Protein AF-A0A916XDQ0-F1 (afdb_monomer_lite)

Sequence (141 aa):
MEDKIIVGKISEALINLEEKGELVLTTSSLDTVARFVFHSALESWFDEIRKSEEPIECTIPYLLEQTVLEVAARFAVQNGRATEIVNSYYNEWFNSRTMKEIAEIYWHETPREMAGRAYYRIVLGKPDNRDLEYLEWRKSH

Structure (mmCIF, N/CA/C/O backbone):
data_AF-A0A916XDQ0-F1
#
_entry.id   AF-A0A916XDQ0-F1
#
loop_
_atom_site.group_PDB
_atom_site.id
_atom_site.type_symbol
_atom_site.label_atom_id
_atom_site.label_alt_id
_atom_site.label_comp_id
_atom_site.label_asym_id
_atom_site.label_entity_id
_atom_site.label_seq_id
_atom_site.pdbx_PDB_ins_code
_atom_site.Cartn_x
_atom_site.Cartn_y
_atom_site.Cartn_z
_atom_site.occupancy
_atom_site.B_iso_or_equiv
_atom_site.auth_seq_id
_atom_site.auth_comp_id
_atom_site.auth_asym_id
_atom_site.auth_atom_id
_atom_site.pdbx_PDB_model_num
ATOM 1 N N . MET A 1 1 ? -1.480 12.061 2.819 1.00 53.03 1 MET A N 1
ATOM 2 C CA . MET A 1 1 ? -1.978 13.214 3.610 1.00 53.03 1 MET A CA 1
ATOM 3 C C . MET A 1 1 ? -3.197 12.798 4.429 1.00 53.03 1 MET A C 1
ATOM 5 O O . MET A 1 1 ? -3.284 13.199 5.580 1.00 53.03 1 MET A O 1
ATOM 9 N N . GLU A 1 2 ? -4.050 11.922 3.887 1.00 63.69 2 GLU A N 1
ATOM 10 C CA . GLU A 1 2 ? -5.204 11.326 4.581 1.00 63.69 2 GLU A CA 1
ATOM 11 C C . GLU A 1 2 ? -4.833 10.388 5.738 1.00 63.69 2 GLU A C 1
ATOM 13 O O . GLU A 1 2 ? -5.415 10.522 6.808 1.00 63.69 2 GLU A O 1
ATOM 18 N N . ASP A 1 3 ? -3.799 9.551 5.611 1.00 68.88 3 ASP A N 1
ATOM 19 C CA . ASP A 1 3 ? -3.349 8.677 6.710 1.00 68.88 3 ASP A CA 1
ATOM 20 C C . ASP A 1 3 ? -3.038 9.418 8.002 1.00 68.88 3 ASP A C 1
ATOM 22 O O . ASP A 1 3 ? -3.467 9.015 9.075 1.00 68.88 3 ASP A O 1
ATOM 26 N N . LYS A 1 4 ? -2.329 10.550 7.909 1.00 77.19 4 LYS A N 1
ATOM 27 C CA . LYS A 1 4 ? -2.022 11.369 9.089 1.00 77.19 4 LYS A CA 1
ATOM 28 C C . LYS A 1 4 ? -3.291 11.911 9.746 1.00 77.19 4 LYS A C 1
ATOM 30 O O . LYS A 1 4 ? -3.324 12.052 10.963 1.00 77.19 4 LYS A O 1
ATOM 35 N N . ILE A 1 5 ? -4.325 12.197 8.955 1.00 85.12 5 ILE A N 1
ATOM 36 C CA . ILE A 1 5 ? -5.620 12.658 9.462 1.00 85.12 5 ILE A CA 1
ATOM 37 C C . ILE A 1 5 ? -6.351 11.499 10.151 1.00 85.12 5 ILE A C 1
ATOM 39 O O . ILE A 1 5 ? -6.883 11.685 11.242 1.00 85.12 5 ILE A O 1
ATOM 43 N N . ILE A 1 6 ? -6.359 10.302 9.558 1.00 84.88 6 ILE A N 1
ATOM 44 C CA . ILE A 1 6 ? -7.038 9.126 10.125 1.00 84.88 6 ILE A CA 1
ATOM 45 C C . ILE A 1 6 ? -6.334 8.642 11.397 1.00 84.88 6 ILE A C 1
ATOM 47 O O . ILE A 1 6 ? -6.991 8.456 12.418 1.00 84.88 6 ILE A O 1
ATOM 51 N N . VAL A 1 7 ? -5.006 8.516 11.376 1.00 88.38 7 VAL A N 1
ATOM 52 C CA . VAL A 1 7 ? -4.194 8.182 12.559 1.00 88.38 7 VAL A CA 1
ATOM 53 C C . VAL A 1 7 ? -4.412 9.211 13.672 1.00 88.38 7 VAL A C 1
ATOM 55 O O . VAL A 1 7 ? -4.550 8.835 14.837 1.00 88.38 7 VAL A O 1
ATOM 58 N N . GLY A 1 8 ? -4.531 10.498 13.324 1.00 90.81 8 GLY A N 1
ATOM 59 C CA . GLY A 1 8 ? -4.908 11.555 14.265 1.00 90.81 8 GLY A CA 1
ATOM 60 C C . GLY A 1 8 ? -6.281 11.315 14.900 1.00 90.81 8 GLY A C 1
ATOM 61 O O . GLY A 1 8 ? -6.393 11.299 16.121 1.00 90.81 8 GLY A O 1
ATOM 62 N N . LYS A 1 9 ? -7.309 11.023 14.094 1.00 92.69 9 LYS A N 1
ATOM 63 C CA . LYS A 1 9 ? -8.663 10.716 14.591 1.00 92.69 9 LYS A CA 1
ATOM 64 C C . LYS A 1 9 ? -8.714 9.469 15.473 1.00 92.69 9 LYS A C 1
ATOM 66 O O . LYS A 1 9 ? -9.439 9.454 16.463 1.00 92.69 9 LYS A O 1
ATOM 71 N N . ILE A 1 10 ? -7.959 8.424 15.132 1.00 93.88 10 ILE A N 1
ATOM 72 C CA . ILE A 1 10 ? -7.857 7.215 15.962 1.00 93.88 10 ILE A CA 1
ATOM 73 C C . ILE A 1 10 ? -7.194 7.564 17.293 1.00 93.88 10 ILE A C 1
ATOM 75 O O . ILE A 1 10 ? -7.690 7.164 18.340 1.00 93.88 10 ILE A O 1
ATOM 79 N N . SER A 1 11 ? -6.126 8.363 17.268 1.00 94.31 11 SER A N 1
ATOM 80 C CA . SER A 1 11 ? -5.467 8.846 18.486 1.00 94.31 11 SER A CA 1
ATOM 81 C C . SER A 1 11 ? -6.439 9.627 19.379 1.00 94.31 11 SER A C 1
ATOM 83 O O . SER A 1 11 ? -6.543 9.333 20.566 1.00 94.31 11 SER A O 1
ATOM 85 N N . GLU A 1 12 ? -7.211 10.560 18.815 1.00 94.38 12 GLU A N 1
ATOM 86 C CA . GLU A 1 12 ? -8.248 11.304 19.547 1.00 94.38 12 GLU A CA 1
ATOM 87 C C . GLU A 1 12 ? -9.329 10.380 20.125 1.00 94.38 12 GLU A C 1
ATOM 89 O O . GLU A 1 12 ? -9.749 10.550 21.269 1.00 94.38 12 GLU A O 1
ATOM 94 N N . ALA A 1 13 ? -9.777 9.376 19.367 1.00 95.12 13 ALA A N 1
ATOM 95 C CA . ALA A 1 13 ? -10.754 8.403 19.848 1.00 95.12 13 ALA A CA 1
ATOM 96 C C . ALA A 1 13 ? -10.215 7.579 21.029 1.00 95.12 13 ALA A C 1
ATOM 98 O O . ALA A 1 13 ? -10.941 7.365 21.998 1.00 95.12 13 ALA A O 1
ATOM 99 N N . LEU A 1 14 ? -8.948 7.159 20.977 1.00 94.31 14 LEU A N 1
ATOM 100 C CA . LEU A 1 14 ? -8.292 6.422 22.059 1.00 94.31 14 LEU A CA 1
ATOM 101 C C . LEU A 1 14 ? -8.184 7.266 23.338 1.00 94.31 14 LEU A C 1
ATOM 103 O O . LEU A 1 14 ? -8.514 6.766 24.411 1.00 94.31 14 LEU A O 1
ATOM 107 N N . ILE A 1 15 ? -7.801 8.543 23.223 1.00 94.50 15 ILE A N 1
ATOM 108 C CA . ILE A 1 15 ? -7.758 9.481 24.362 1.00 94.50 15 ILE A CA 1
ATOM 109 C C . ILE A 1 15 ? -9.155 9.659 24.962 1.00 94.50 15 ILE A C 1
ATOM 111 O O . ILE A 1 15 ? -9.334 9.517 26.167 1.00 94.50 15 ILE A O 1
ATOM 115 N N . ASN A 1 16 ? -10.170 9.885 24.124 1.00 95.88 16 ASN A N 1
ATOM 116 C CA . ASN A 1 16 ? -11.552 10.036 24.583 1.00 95.88 16 ASN A CA 1
ATOM 117 C C . ASN A 1 16 ? -12.078 8.792 25.325 1.00 95.88 16 ASN A C 1
ATOM 119 O O . ASN A 1 16 ? -12.933 8.918 26.202 1.00 95.88 16 ASN A O 1
ATOM 123 N N . LEU A 1 17 ? -11.633 7.588 24.952 1.00 95.88 17 LEU 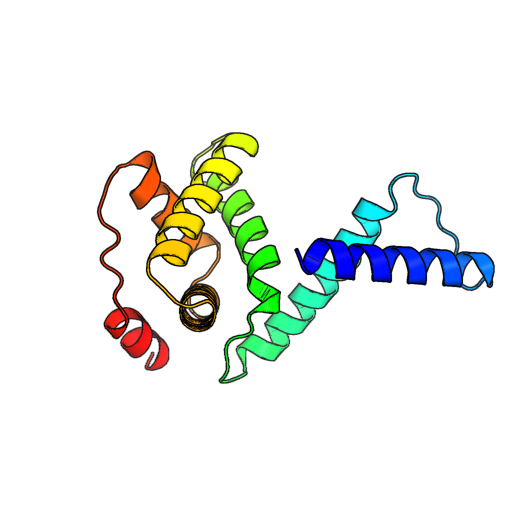A N 1
ATOM 124 C CA . LEU A 1 17 ? -11.995 6.349 25.649 1.00 95.88 17 LEU A CA 1
ATOM 125 C C . LEU A 1 17 ? -11.275 6.221 26.995 1.00 95.88 17 LEU A C 1
ATOM 127 O O . 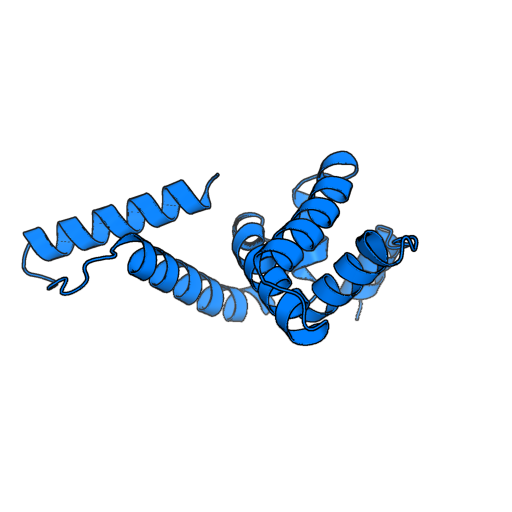LEU A 1 17 ? -11.887 5.774 27.965 1.00 95.88 17 LEU A O 1
ATOM 131 N N . GLU A 1 18 ? -10.015 6.653 27.075 1.00 94.88 18 GLU A N 1
ATOM 132 C CA . GLU A 1 18 ? -9.274 6.712 28.336 1.00 94.88 18 GLU A CA 1
ATOM 133 C C . GLU A 1 18 ? -9.890 7.715 29.320 1.00 94.88 18 GLU A C 1
ATOM 135 O O . GLU A 1 18 ? -10.131 7.373 30.476 1.00 94.88 18 GLU A O 1
ATOM 140 N N . GLU A 1 19 ? -10.248 8.916 28.857 1.00 95.44 19 GLU A N 1
ATOM 141 C CA . GLU A 1 19 ? -10.903 9.939 29.687 1.00 95.44 19 GLU A CA 1
ATOM 142 C C . GLU A 1 19 ? -12.253 9.476 30.257 1.00 95.44 19 GLU A C 1
ATOM 144 O O . GLU A 1 19 ? -12.661 9.903 31.338 1.00 95.44 19 GLU A O 1
ATOM 149 N N . LYS A 1 20 ? -12.945 8.578 29.547 1.00 96.88 20 LYS A N 1
ATOM 150 C CA . LYS A 1 20 ? -14.203 7.963 29.998 1.00 96.88 20 LYS A CA 1
ATOM 151 C C . LYS A 1 20 ? -13.997 6.756 30.917 1.00 96.88 20 LYS A C 1
ATOM 153 O O . LYS A 1 20 ? -14.975 6.260 31.469 1.00 96.88 20 LYS A O 1
ATOM 158 N N . GLY A 1 21 ? -12.762 6.285 31.088 1.00 92.88 21 GLY A N 1
ATOM 159 C CA . GLY A 1 21 ? -12.441 5.082 31.859 1.00 92.88 21 GLY A CA 1
ATOM 160 C C . GLY A 1 21 ? -12.798 3.767 31.157 1.00 92.88 21 GLY A C 1
ATOM 161 O O . GLY A 1 21 ? -12.816 2.725 31.805 1.00 92.88 21 GLY A O 1
ATOM 162 N N . GLU A 1 22 ? -13.077 3.802 29.850 1.00 95.25 22 GLU A N 1
ATOM 163 C CA . GLU A 1 22 ? -13.403 2.619 29.031 1.00 95.25 22 GLU A CA 1
ATOM 164 C C . GLU A 1 22 ? -12.139 1.865 28.579 1.00 95.25 22 GLU A C 1
ATOM 166 O O . GLU A 1 22 ? -12.182 0.689 28.220 1.00 95.25 22 GLU A O 1
ATOM 171 N N . LEU A 1 23 ? -10.996 2.553 28.584 1.00 93.56 23 LEU A N 1
ATOM 172 C CA . LEU A 1 23 ? -9.685 2.057 28.176 1.00 93.56 23 LEU A CA 1
ATOM 173 C C . LEU A 1 23 ? -8.621 2.615 29.133 1.00 93.56 23 LEU A C 1
ATOM 175 O O . LEU A 1 23 ? -8.804 3.680 29.710 1.00 93.56 23 LEU A O 1
ATOM 17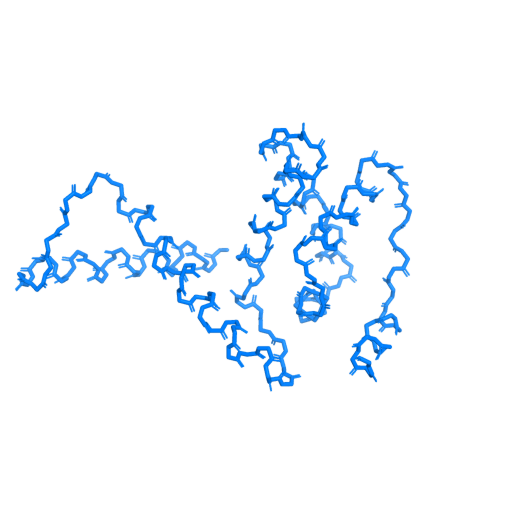9 N N . VAL A 1 24 ? -7.486 1.929 29.273 1.00 93.06 24 VAL A N 1
ATOM 180 C CA . VAL A 1 24 ? -6.285 2.482 29.919 1.00 93.06 24 VAL A CA 1
ATOM 181 C C . VAL A 1 24 ? -5.139 2.448 28.914 1.00 93.06 24 VAL A C 1
ATOM 183 O O . VAL A 1 24 ? -4.795 1.374 28.413 1.00 93.06 24 VAL A O 1
ATOM 186 N N . LEU A 1 25 ? -4.538 3.602 28.611 1.00 89.69 25 LEU A N 1
ATOM 187 C CA . LEU A 1 25 ? -3.404 3.707 27.698 1.00 89.69 25 LEU A CA 1
ATOM 188 C C . LEU A 1 25 ? -2.100 3.693 28.498 1.00 89.69 25 LEU A C 1
ATOM 190 O O . LEU A 1 25 ? -1.718 4.652 29.155 1.00 89.69 25 LEU A O 1
ATOM 194 N N . THR A 1 26 ? -1.356 2.592 28.412 1.00 91.06 26 THR A N 1
ATOM 195 C CA . THR A 1 26 ? -0.069 2.446 29.120 1.00 91.06 26 THR A CA 1
ATOM 196 C C . THR A 1 26 ? 1.147 2.775 28.248 1.00 91.06 26 THR A C 1
ATOM 198 O O . THR A 1 26 ? 2.282 2.504 28.637 1.00 91.06 26 THR A O 1
ATOM 201 N N . THR A 1 27 ? 0.934 3.294 27.037 1.00 86.88 27 THR A N 1
ATOM 202 C CA . THR A 1 27 ? 1.991 3.576 26.055 1.00 86.88 27 THR A CA 1
ATOM 203 C C . THR A 1 27 ? 2.443 5.033 26.114 1.00 86.88 27 THR A C 1
ATOM 205 O O . THR A 1 27 ? 1.646 5.933 26.354 1.00 86.88 27 THR A O 1
ATOM 208 N N . SER A 1 28 ? 3.717 5.283 25.812 1.00 83.50 28 SER A N 1
ATOM 209 C CA . SER A 1 28 ? 4.249 6.633 25.581 1.00 83.50 28 SER A CA 1
ATOM 210 C C . SER A 1 28 ? 4.206 7.058 24.107 1.00 83.50 28 SER A C 1
ATOM 212 O O . SER A 1 28 ? 4.562 8.189 23.782 1.00 83.50 28 SER A O 1
ATOM 214 N N . SER A 1 29 ? 3.780 6.170 23.201 1.00 88.12 29 SER A N 1
ATOM 215 C CA . SER A 1 29 ? 3.715 6.430 21.760 1.00 88.12 29 SER A CA 1
ATOM 216 C C . SER A 1 29 ? 2.335 6.090 21.205 1.00 88.12 29 SER A C 1
ATOM 218 O O . SER A 1 29 ? 2.103 5.010 20.658 1.00 88.12 29 SER A O 1
ATOM 220 N N . LEU A 1 30 ? 1.407 7.035 21.356 1.00 89.00 30 LEU A N 1
ATOM 221 C CA . LEU A 1 30 ? 0.033 6.891 20.875 1.00 89.00 30 LEU A CA 1
ATOM 222 C C . LEU A 1 30 ? -0.042 6.779 19.345 1.00 89.00 30 LEU A C 1
ATOM 224 O O . LEU A 1 30 ? -0.809 5.968 18.838 1.00 89.00 30 LEU A O 1
ATOM 228 N N . ASP A 1 31 ? 0.809 7.516 18.622 1.00 87.75 31 ASP A N 1
ATOM 229 C CA . ASP A 1 31 ? 0.893 7.461 17.153 1.00 87.75 31 ASP A CA 1
ATOM 230 C C . ASP A 1 31 ? 1.190 6.039 16.656 1.00 87.75 31 ASP A C 1
ATOM 232 O O . ASP A 1 31 ? 0.544 5.558 15.729 1.00 87.75 31 ASP A O 1
ATOM 236 N N . THR A 1 32 ? 2.097 5.321 17.329 1.00 87.31 32 THR A N 1
ATOM 237 C CA . THR A 1 32 ? 2.430 3.932 16.977 1.00 87.31 32 THR A CA 1
ATOM 238 C C . THR A 1 32 ? 1.223 3.012 17.145 1.00 87.31 32 THR A C 1
ATOM 240 O O . THR A 1 32 ? 0.947 2.191 16.272 1.00 87.31 32 THR A O 1
ATOM 243 N N . VAL A 1 33 ? 0.477 3.158 18.244 1.00 90.44 33 VAL A N 1
ATOM 244 C CA . VAL A 1 33 ? -0.729 2.354 18.491 1.00 90.44 33 VAL A CA 1
ATOM 245 C C . VAL A 1 33 ? -1.823 2.696 17.485 1.00 90.44 33 VAL A C 1
ATOM 247 O O . VAL A 1 33 ? -2.426 1.795 16.913 1.00 90.44 33 VAL A O 1
ATOM 250 N N . ALA A 1 34 ? -2.050 3.980 17.217 1.00 90.94 34 ALA A N 1
ATOM 251 C CA . ALA A 1 34 ? -3.052 4.420 16.257 1.00 90.94 34 ALA A CA 1
ATOM 252 C C . ALA A 1 34 ? -2.743 3.927 14.835 1.00 90.94 34 ALA A C 1
ATOM 254 O O . ALA A 1 34 ? -3.642 3.435 14.155 1.00 90.94 34 ALA A O 1
ATOM 255 N N . ARG A 1 35 ? -1.473 3.971 14.409 1.00 89.19 35 ARG A N 1
ATOM 256 C CA . ARG A 1 35 ? -1.021 3.351 13.153 1.00 89.19 35 ARG A CA 1
ATOM 257 C C . ARG A 1 35 ? -1.258 1.852 13.140 1.00 89.19 35 ARG A C 1
ATOM 259 O O . ARG A 1 35 ? -1.775 1.339 12.159 1.00 89.19 35 ARG A O 1
ATOM 266 N N . PHE A 1 36 ? -0.919 1.156 14.223 1.00 89.81 36 PHE A N 1
ATOM 267 C CA . PHE A 1 36 ? -1.132 -0.285 14.314 1.00 89.81 36 PHE A CA 1
ATOM 268 C C . PHE A 1 36 ? -2.616 -0.653 14.181 1.00 89.81 36 PHE A C 1
ATOM 270 O O . PHE A 1 36 ? -2.958 -1.537 13.398 1.00 89.81 36 PHE A O 1
ATOM 277 N N . VAL A 1 37 ? -3.501 0.049 14.897 1.00 91.19 37 VAL A N 1
ATOM 278 C CA . VAL A 1 37 ? -4.958 -0.140 14.803 1.00 91.19 37 VAL A CA 1
ATOM 279 C C . VAL A 1 37 ? -5.443 0.140 13.384 1.00 91.19 37 VAL A C 1
ATOM 281 O O . VAL A 1 37 ? -6.191 -0.661 12.827 1.00 91.19 37 VAL A O 1
ATOM 284 N N . PHE A 1 38 ? -4.989 1.241 12.782 1.00 89.62 38 PHE A N 1
ATOM 285 C CA . PHE A 1 38 ? -5.349 1.592 11.413 1.00 89.62 38 PHE A CA 1
ATOM 286 C C . PHE A 1 38 ? -4.916 0.517 10.412 1.00 89.62 38 PHE A C 1
ATOM 288 O O . PHE A 1 38 ? -5.736 0.048 9.628 1.00 89.62 38 PHE A O 1
ATOM 295 N N . HIS A 1 39 ? -3.659 0.077 10.472 1.00 89.25 39 HIS A N 1
ATOM 296 C CA . HIS A 1 39 ? -3.127 -0.951 9.579 1.00 89.25 39 HIS A CA 1
ATOM 297 C C . HIS A 1 39 ? -3.820 -2.297 9.781 1.00 89.25 39 HIS A C 1
ATOM 299 O O . HIS A 1 39 ? -4.165 -2.936 8.798 1.00 89.25 39 HIS A O 1
ATOM 305 N N . SER A 1 40 ? -4.108 -2.689 11.025 1.00 88.81 40 SER A N 1
ATOM 306 C CA . SER A 1 40 ? -4.841 -3.931 11.319 1.00 88.81 40 SER A CA 1
ATOM 307 C C . SER A 1 40 ? -6.265 -3.903 10.750 1.00 88.81 40 SER A C 1
ATOM 309 O O . SER A 1 40 ? -6.762 -4.904 10.227 1.00 88.81 40 SER A O 1
ATOM 311 N N . ALA A 1 41 ? -6.931 -2.746 10.834 1.00 88.69 41 ALA A N 1
ATOM 312 C CA . ALA A 1 41 ? -8.249 -2.549 10.244 1.00 88.69 41 ALA A CA 1
ATOM 313 C C . ALA A 1 41 ? -8.186 -2.592 8.711 1.00 88.69 41 ALA A C 1
ATOM 315 O O . ALA A 1 41 ? -9.020 -3.249 8.093 1.00 88.69 41 ALA A O 1
ATOM 316 N N . LEU A 1 42 ? -7.180 -1.949 8.106 1.00 85.38 42 LEU A N 1
ATOM 317 C CA . LEU A 1 42 ? -6.949 -2.030 6.667 1.00 85.38 42 LEU A CA 1
ATOM 318 C C . LEU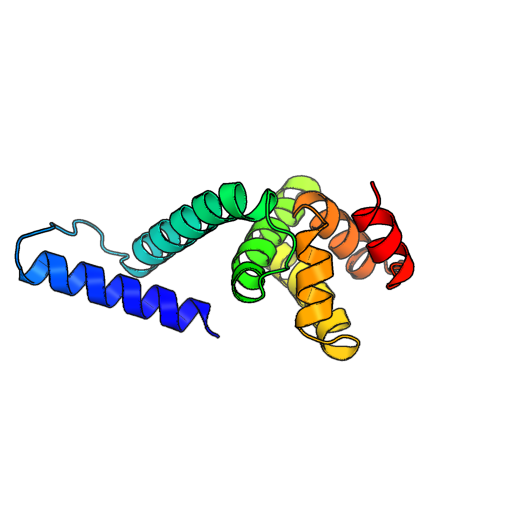 A 1 42 ? -6.677 -3.468 6.226 1.00 85.38 42 LEU A C 1
ATOM 320 O O . LEU A 1 42 ? -7.307 -3.905 5.278 1.00 85.38 42 LEU A O 1
ATOM 324 N N . GLU A 1 43 ? -5.810 -4.217 6.910 1.00 84.31 43 GLU A N 1
ATOM 325 C CA . GLU A 1 43 ? -5.515 -5.630 6.619 1.00 84.31 43 GLU A CA 1
ATOM 326 C C . GLU A 1 43 ? -6.773 -6.491 6.611 1.00 84.31 43 GLU A C 1
ATOM 328 O O . GLU A 1 43 ? -7.044 -7.190 5.634 1.00 84.31 43 GLU A O 1
ATOM 333 N N . SER A 1 44 ? -7.580 -6.372 7.667 1.00 85.94 44 SER A N 1
ATOM 334 C CA . SER A 1 44 ? -8.856 -7.085 7.762 1.00 85.94 44 SER A CA 1
ATOM 335 C C . SER A 1 44 ? -9.788 -6.699 6.613 1.00 85.94 44 SER A C 1
ATOM 337 O O . SER A 1 44 ? -10.424 -7.556 6.003 1.00 85.94 44 SER A O 1
ATOM 339 N N . TRP A 1 45 ? -9.834 -5.408 6.279 1.00 83.81 45 TRP A N 1
ATOM 340 C CA . TRP A 1 45 ? -10.656 -4.916 5.186 1.00 83.81 45 TRP A CA 1
ATOM 341 C C . TRP A 1 45 ? -10.140 -5.400 3.827 1.00 83.81 45 TRP A C 1
ATOM 343 O O . TRP A 1 45 ? -10.937 -5.836 3.008 1.00 83.81 45 TRP A O 1
ATOM 353 N N . PHE A 1 46 ? -8.829 -5.427 3.577 1.00 76.69 46 PHE A N 1
ATOM 354 C CA . PHE A 1 46 ? -8.259 -5.960 2.335 1.00 76.69 46 PHE A CA 1
ATOM 355 C C . PHE A 1 46 ? -8.641 -7.415 2.096 1.00 76.69 46 PHE A C 1
ATOM 357 O O . PHE A 1 46 ? -8.922 -7.784 0.957 1.00 76.69 46 PHE A O 1
ATOM 364 N N . ASP A 1 47 ? -8.662 -8.243 3.138 1.00 79.69 47 ASP A N 1
ATOM 365 C CA . ASP A 1 47 ? -9.071 -9.642 3.008 1.00 79.69 47 ASP A CA 1
ATOM 366 C C . ASP A 1 47 ? -10.551 -9.784 2.609 1.00 79.69 47 ASP A C 1
ATOM 368 O O . ASP A 1 47 ? -10.927 -10.739 1.918 1.00 79.69 47 ASP A O 1
ATOM 372 N N . GLU A 1 48 ? -11.389 -8.812 2.970 1.00 78.75 48 GLU A N 1
ATOM 373 C CA . GLU A 1 48 ? -12.767 -8.707 2.487 1.00 78.75 48 GLU A CA 1
ATOM 374 C C . GLU A 1 48 ? -12.832 -8.150 1.059 1.00 78.75 48 GLU A C 1
ATOM 376 O O . GLU A 1 48 ? -13.485 -8.741 0.196 1.00 78.75 48 GLU A O 1
ATOM 381 N N . ILE A 1 49 ? -12.124 -7.050 0.781 1.00 72.31 49 ILE A N 1
ATOM 382 C CA . ILE A 1 49 ? -12.176 -6.349 -0.506 1.00 72.31 49 ILE A CA 1
ATOM 383 C C . ILE A 1 49 ? -11.467 -7.140 -1.612 1.00 72.31 49 ILE A C 1
ATOM 385 O O . ILE A 1 49 ? -11.834 -6.992 -2.763 1.00 72.31 49 ILE A O 1
ATOM 389 N N . ARG A 1 50 ? -10.531 -8.057 -1.341 1.00 68.56 50 ARG A N 1
ATOM 390 C CA . ARG A 1 50 ? -9.991 -8.970 -2.379 1.00 68.56 50 ARG A CA 1
ATOM 391 C C . ARG A 1 50 ? -11.074 -9.776 -3.118 1.00 68.56 50 ARG A C 1
ATOM 393 O O . ARG A 1 50 ? -10.783 -10.387 -4.140 1.00 68.56 50 ARG A O 1
ATOM 400 N N . LYS A 1 51 ? -12.307 -9.790 -2.604 1.00 69.88 51 LYS A N 1
ATOM 401 C CA . LYS A 1 51 ? -13.504 -10.373 -3.230 1.00 69.88 51 LYS A CA 1
ATOM 402 C C . LYS A 1 51 ? -14.381 -9.344 -3.973 1.00 69.88 51 LYS A C 1
ATOM 404 O O . LYS A 1 51 ? -15.416 -9.720 -4.509 1.00 69.88 51 LYS A O 1
ATOM 409 N N . SER A 1 52 ? -14.007 -8.069 -3.944 1.00 66.88 52 SER A N 1
ATOM 410 C CA . SER A 1 52 ? -14.674 -6.913 -4.552 1.00 66.88 52 SER A CA 1
ATOM 411 C C . SER A 1 52 ? -14.136 -6.642 -5.957 1.00 66.88 52 SER A C 1
ATOM 413 O O . SER A 1 52 ? -12.980 -6.937 -6.259 1.00 66.88 52 SER A O 1
ATOM 415 N N . GLU A 1 53 ? -14.970 -6.030 -6.795 1.00 66.94 53 GLU A N 1
ATOM 416 C CA . GLU A 1 53 ? -14.646 -5.697 -8.187 1.00 66.94 53 GLU A CA 1
ATOM 417 C C . GLU A 1 53 ? -13.998 -4.310 -8.360 1.00 66.94 53 GLU A C 1
ATOM 419 O O . GLU A 1 53 ? -13.519 -4.011 -9.450 1.00 66.94 53 GLU A O 1
ATOM 424 N N . GLU A 1 54 ? -13.958 -3.459 -7.322 1.00 71.00 54 GLU A N 1
ATOM 425 C CA . GLU A 1 54 ? -13.504 -2.062 -7.452 1.00 71.00 54 GLU A CA 1
ATOM 426 C C . GLU A 1 54 ? -12.235 -1.733 -6.625 1.00 71.00 54 GLU A C 1
ATOM 428 O O . GLU A 1 54 ? -12.167 -2.102 -5.446 1.00 71.00 54 GLU A O 1
ATOM 433 N N . PRO A 1 55 ? -11.247 -1.006 -7.198 1.00 74.00 55 PRO A N 1
ATOM 434 C CA . PRO A 1 55 ? -10.055 -0.541 -6.485 1.00 74.00 55 PRO A CA 1
ATOM 435 C C . PRO A 1 55 ? -10.360 0.560 -5.477 1.00 74.00 55 PRO A C 1
ATOM 437 O O . PRO A 1 55 ? -11.217 1.415 -5.696 1.00 74.00 55 PRO A O 1
ATOM 440 N N . ILE A 1 56 ? -9.567 0.610 -4.406 1.00 75.38 56 ILE A N 1
ATOM 441 C CA . ILE A 1 56 ? -9.791 1.548 -3.303 1.00 75.38 56 ILE A CA 1
ATOM 442 C C . ILE A 1 56 ? -8.564 2.427 -3.074 1.00 75.38 56 ILE A C 1
ATOM 444 O O . ILE A 1 56 ? -7.529 1.968 -2.605 1.00 75.38 56 ILE A O 1
ATOM 448 N N . GLU A 1 57 ? -8.685 3.726 -3.338 1.00 80.44 57 GLU A N 1
ATOM 449 C CA . GLU A 1 57 ? -7.561 4.674 -3.276 1.00 80.44 57 GLU A CA 1
ATOM 450 C C . GLU A 1 57 ? -6.977 4.851 -1.864 1.00 80.44 57 GLU A C 1
ATOM 452 O O . GLU A 1 57 ? -5.762 4.978 -1.707 1.00 80.44 57 GLU A O 1
ATOM 457 N N . CYS A 1 58 ? -7.809 4.789 -0.816 1.00 74.88 58 CYS A N 1
ATOM 458 C CA . CYS A 1 58 ? -7.356 4.980 0.570 1.00 74.88 58 CYS A CA 1
ATOM 459 C C . CYS A 1 58 ? -6.438 3.856 1.082 1.00 74.88 58 CYS A C 1
ATOM 461 O O . CYS A 1 58 ? -5.879 3.953 2.169 1.00 74.88 58 CYS A O 1
ATOM 463 N N . THR A 1 59 ? -6.283 2.785 0.305 1.00 79.75 59 THR A N 1
ATOM 464 C CA . THR A 1 59 ? -5.409 1.655 0.620 1.00 79.75 59 THR A CA 1
ATOM 465 C C . THR A 1 59 ? -3.955 1.865 0.194 1.00 79.75 59 THR A C 1
ATOM 467 O O . THR A 1 59 ? -3.049 1.215 0.722 1.00 79.75 59 THR A O 1
ATOM 470 N N . ILE A 1 60 ? -3.718 2.790 -0.742 1.00 87.88 60 ILE A N 1
ATOM 471 C CA . ILE A 1 60 ? -2.412 3.016 -1.370 1.00 87.88 60 ILE A CA 1
ATOM 472 C C . ILE A 1 60 ? -1.300 3.304 -0.357 1.00 87.88 60 ILE A C 1
ATOM 474 O O . ILE A 1 60 ? -0.234 2.699 -0.478 1.00 87.88 60 ILE A O 1
ATOM 478 N N . PRO A 1 61 ? -1.497 4.166 0.655 1.00 88.12 61 PRO A N 1
ATOM 479 C CA . PRO A 1 61 ? -0.447 4.453 1.627 1.00 88.12 61 PRO A CA 1
ATOM 480 C C . PRO A 1 61 ? 0.050 3.219 2.391 1.00 88.12 61 PRO A C 1
ATOM 482 O O . PRO A 1 61 ? 1.259 3.007 2.487 1.00 88.12 61 PRO A O 1
ATOM 485 N N . TYR A 1 62 ? -0.863 2.353 2.840 1.00 87.38 62 TYR A N 1
ATOM 486 C CA . TYR A 1 62 ? -0.500 1.085 3.473 1.00 87.38 62 TYR A CA 1
ATOM 487 C C . TYR A 1 62 ? 0.269 0.177 2.502 1.00 87.38 62 TYR A C 1
ATOM 489 O O . TYR A 1 62 ? 1.311 -0.373 2.857 1.00 87.38 62 TYR A O 1
ATOM 497 N N . LEU A 1 63 ? -0.193 0.051 1.253 1.00 89.81 63 LEU A N 1
ATOM 498 C CA . LEU A 1 63 ? 0.475 -0.785 0.248 1.00 89.81 63 LEU A CA 1
ATOM 499 C C . LEU A 1 63 ? 1.882 -0.276 -0.089 1.00 89.81 63 LEU A C 1
ATOM 501 O O . LEU A 1 63 ? 2.789 -1.081 -0.317 1.00 89.81 63 LEU A O 1
ATOM 505 N N . LEU A 1 64 ? 2.093 1.042 -0.082 1.00 92.50 64 LEU A N 1
ATOM 506 C CA . LEU A 1 64 ? 3.416 1.648 -0.222 1.00 92.50 64 LEU A CA 1
ATOM 507 C C . LEU A 1 64 ? 4.327 1.270 0.947 1.00 92.50 64 LEU A C 1
ATOM 509 O O . LEU A 1 64 ? 5.458 0.850 0.707 1.00 92.50 64 LEU A O 1
ATOM 513 N N . GLU A 1 65 ? 3.845 1.352 2.191 1.00 92.75 65 GLU A N 1
ATOM 514 C CA . GLU A 1 65 ? 4.621 0.929 3.363 1.00 92.75 65 GLU A CA 1
ATOM 515 C C . GLU A 1 65 ? 5.002 -0.557 3.285 1.00 92.75 65 GLU A C 1
ATOM 517 O O . GLU A 1 65 ? 6.172 -0.901 3.464 1.00 92.75 65 GLU A O 1
ATOM 522 N N . GLN A 1 66 ? 4.067 -1.434 2.908 1.00 93.81 66 GLN A N 1
ATOM 523 C CA . GLN A 1 66 ? 4.368 -2.855 2.695 1.00 93.81 66 GLN A CA 1
ATOM 524 C C . GLN A 1 66 ? 5.392 -3.064 1.571 1.00 93.81 66 GLN A C 1
ATOM 526 O O . GLN A 1 66 ? 6.305 -3.881 1.691 1.00 93.81 66 GLN A O 1
ATOM 531 N N . THR A 1 67 ? 5.297 -2.289 0.490 1.00 95.38 67 THR A N 1
ATOM 532 C CA . THR A 1 67 ? 6.251 -2.351 -0.626 1.00 95.38 67 THR A CA 1
ATOM 533 C C . THR A 1 67 ? 7.654 -1.926 -0.182 1.00 95.38 67 THR A C 1
ATOM 535 O O . THR A 1 67 ? 8.642 -2.521 -0.614 1.00 95.38 67 THR A O 1
ATOM 538 N N . VAL A 1 68 ? 7.773 -0.938 0.713 1.00 97.12 68 VAL A N 1
ATOM 539 C CA . VAL A 1 68 ? 9.058 -0.542 1.317 1.00 97.12 68 VAL A CA 1
ATOM 540 C C . VAL A 1 68 ? 9.654 -1.697 2.116 1.00 97.12 68 VAL A C 1
ATOM 542 O O . VAL A 1 68 ? 10.830 -2.017 1.919 1.00 97.12 68 VAL A O 1
ATOM 545 N N . LEU A 1 69 ? 8.859 -2.345 2.973 1.00 96.12 69 LEU A N 1
ATOM 546 C CA . LEU A 1 69 ? 9.312 -3.498 3.758 1.00 96.12 69 LEU A CA 1
ATOM 547 C C . LEU A 1 69 ? 9.799 -4.636 2.850 1.00 96.12 69 LEU A C 1
ATOM 549 O O . LEU A 1 69 ? 10.870 -5.199 3.083 1.00 96.12 69 LEU A O 1
ATOM 553 N N . GLU A 1 70 ? 9.072 -4.913 1.768 1.00 97.75 70 GLU A N 1
ATOM 554 C CA . GLU A 1 70 ? 9.453 -5.906 0.761 1.00 97.75 70 GLU A CA 1
ATOM 555 C C . GLU A 1 70 ? 10.744 -5.529 0.020 1.00 97.75 70 GLU A C 1
ATOM 557 O O . GLU A 1 70 ? 11.608 -6.383 -0.171 1.00 97.75 70 GLU A O 1
ATOM 562 N N . VAL A 1 71 ? 10.943 -4.260 -0.362 1.00 97.56 71 VAL A N 1
ATOM 563 C CA . VAL A 1 71 ? 12.205 -3.809 -0.980 1.00 97.56 71 VAL A CA 1
ATOM 564 C C . VAL A 1 71 ? 13.377 -3.988 -0.015 1.00 97.56 71 VAL A C 1
ATOM 566 O O . VAL A 1 71 ? 14.413 -4.536 -0.407 1.00 97.56 71 VAL A O 1
ATOM 569 N N . ALA A 1 72 ? 13.219 -3.547 1.235 1.00 97.38 72 ALA A N 1
ATOM 570 C CA . ALA A 1 72 ? 14.252 -3.649 2.259 1.00 97.38 72 ALA A CA 1
ATOM 571 C C . ALA A 1 72 ? 14.657 -5.108 2.500 1.00 97.38 72 ALA A C 1
ATOM 573 O O . ALA A 1 72 ? 15.843 -5.442 2.439 1.00 97.38 72 ALA A O 1
ATOM 574 N N . ALA A 1 73 ? 13.670 -5.987 2.692 1.00 96.19 73 ALA A N 1
ATOM 575 C CA . ALA A 1 73 ? 13.888 -7.406 2.942 1.00 96.19 73 ALA A CA 1
ATOM 576 C C . ALA A 1 73 ? 14.474 -8.131 1.722 1.00 96.19 73 ALA A C 1
ATOM 578 O O . ALA A 1 73 ? 15.466 -8.851 1.839 1.00 96.19 73 ALA A O 1
ATOM 579 N N . ARG A 1 74 ? 13.893 -7.930 0.534 1.00 96.50 74 ARG A N 1
ATOM 580 C CA . ARG A 1 74 ? 14.246 -8.679 -0.681 1.00 96.50 74 ARG A CA 1
ATOM 581 C C . ARG A 1 74 ? 15.614 -8.311 -1.243 1.00 96.50 74 ARG A C 1
ATOM 583 O O . ARG A 1 74 ? 16.284 -9.175 -1.805 1.00 96.50 74 ARG A O 1
ATOM 590 N N . PHE A 1 75 ? 16.012 -7.047 -1.130 1.00 95.88 75 PHE A N 1
ATOM 591 C CA . PHE A 1 75 ? 17.251 -6.538 -1.727 1.00 95.88 75 PHE A CA 1
ATOM 592 C C . PHE A 1 75 ? 18.313 -6.151 -0.694 1.00 95.88 75 PHE A C 1
ATOM 594 O O . PHE A 1 75 ? 19.335 -5.580 -1.071 1.00 95.88 75 PHE A O 1
ATOM 601 N N . ALA A 1 76 ? 18.086 -6.469 0.586 1.00 95.19 76 ALA A N 1
ATOM 602 C CA . ALA A 1 76 ? 18.992 -6.175 1.698 1.00 95.19 76 ALA A CA 1
ATOM 603 C C . ALA A 1 76 ? 19.433 -4.698 1.745 1.00 95.19 76 ALA A C 1
ATOM 605 O O . ALA A 1 76 ? 20.591 -4.381 2.024 1.00 95.19 76 ALA A O 1
ATOM 606 N N . VAL A 1 77 ? 18.504 -3.784 1.453 1.00 95.75 77 VAL A N 1
ATOM 607 C CA . VAL A 1 77 ? 18.740 -2.337 1.521 1.00 95.75 77 VAL A CA 1
ATOM 608 C C . VAL A 1 77 ? 18.169 -1.766 2.815 1.00 95.75 77 VAL A C 1
ATOM 610 O O . VAL A 1 77 ? 17.170 -2.249 3.340 1.00 95.75 77 VAL A O 1
ATOM 613 N N . GLN A 1 78 ? 18.798 -0.714 3.339 1.00 95.81 78 GLN A N 1
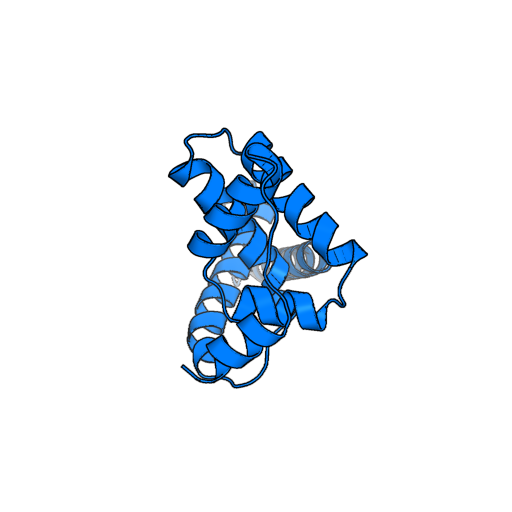ATOM 614 C CA . GLN A 1 78 ? 18.293 -0.027 4.529 1.00 95.81 78 GLN A CA 1
ATOM 615 C C . GLN A 1 78 ? 16.906 0.579 4.270 1.00 95.81 78 GLN A C 1
ATOM 617 O O . GLN A 1 78 ? 16.656 1.089 3.178 1.00 95.81 78 GLN A O 1
ATOM 622 N N . ASN A 1 79 ? 16.045 0.609 5.295 1.00 93.00 79 ASN A N 1
ATOM 623 C CA . ASN A 1 79 ? 14.676 1.134 5.187 1.00 93.00 79 ASN A CA 1
ATOM 624 C C . ASN A 1 79 ? 14.612 2.541 4.582 1.00 93.00 79 ASN A C 1
ATOM 626 O O . ASN A 1 79 ? 13.784 2.776 3.714 1.00 93.00 79 ASN A O 1
ATOM 630 N N . GLY A 1 80 ? 15.515 3.456 4.958 1.00 95.81 80 GLY A N 1
ATOM 631 C CA . GLY A 1 80 ? 15.552 4.797 4.359 1.00 95.81 80 GLY A CA 1
ATOM 632 C C . GLY A 1 80 ? 15.734 4.758 2.837 1.00 95.81 80 GLY A C 1
ATOM 633 O O . GLY A 1 80 ? 15.003 5.417 2.102 1.00 95.81 80 GLY A O 1
ATOM 634 N N . ARG A 1 81 ? 16.635 3.895 2.352 1.00 96.75 81 ARG A N 1
ATOM 635 C CA . ARG A 1 81 ? 16.855 3.700 0.916 1.00 96.75 81 ARG A CA 1
ATOM 636 C C . ARG A 1 81 ? 15.688 2.975 0.242 1.00 96.75 81 ARG A C 1
ATOM 638 O O . ARG A 1 81 ? 15.349 3.308 -0.889 1.00 96.75 81 ARG A O 1
ATOM 645 N N . ALA A 1 82 ? 15.067 2.008 0.913 1.00 97.25 82 ALA A N 1
ATOM 646 C CA . ALA A 1 82 ? 13.862 1.350 0.410 1.00 97.25 82 ALA A CA 1
ATOM 647 C C . ALA A 1 82 ? 12.716 2.356 0.218 1.00 97.25 82 ALA A C 1
ATOM 649 O O . ALA A 1 82 ? 12.100 2.383 -0.846 1.00 97.25 82 ALA A O 1
ATOM 650 N N . THR A 1 83 ? 12.506 3.244 1.194 1.00 97.12 83 THR A N 1
ATOM 651 C CA . THR A 1 83 ? 11.541 4.348 1.116 1.00 97.12 83 THR A CA 1
ATOM 652 C C . THR A 1 83 ? 11.826 5.260 -0.072 1.00 97.12 83 THR A C 1
ATOM 654 O O . THR A 1 83 ? 10.913 5.581 -0.828 1.00 97.12 83 THR A O 1
ATOM 657 N N . GLU A 1 84 ? 13.084 5.653 -0.287 1.00 97.38 84 GLU A N 1
ATOM 658 C CA . GLU A 1 84 ? 13.469 6.460 -1.453 1.00 97.38 84 GLU A CA 1
ATOM 659 C C . GLU A 1 84 ? 13.152 5.762 -2.780 1.00 97.38 84 GLU A C 1
ATOM 661 O O . GLU A 1 84 ? 12.632 6.403 -3.692 1.00 97.38 84 GLU A O 1
ATOM 666 N N . ILE A 1 85 ? 13.448 4.463 -2.894 1.00 97.19 85 ILE A N 1
ATOM 667 C CA . ILE A 1 85 ? 13.187 3.673 -4.106 1.00 97.19 85 ILE A CA 1
ATOM 668 C C . ILE A 1 85 ? 11.686 3.635 -4.400 1.00 97.19 85 ILE A C 1
ATOM 670 O O . ILE A 1 85 ? 11.273 3.973 -5.509 1.00 97.19 85 ILE A O 1
ATOM 674 N N . VAL A 1 86 ? 10.872 3.263 -3.410 1.00 96.69 86 VAL A N 1
ATOM 675 C CA . VAL A 1 86 ? 9.417 3.140 -3.575 1.00 96.69 86 VAL A CA 1
ATOM 676 C C . VAL A 1 86 ? 8.778 4.495 -3.864 1.00 96.69 86 VAL A C 1
ATOM 678 O O . VAL A 1 86 ? 7.988 4.599 -4.798 1.00 96.69 86 VAL A O 1
ATOM 681 N N . ASN A 1 87 ? 9.169 5.553 -3.150 1.00 95.62 87 ASN A N 1
ATOM 682 C CA . ASN A 1 87 ? 8.634 6.894 -3.391 1.00 95.62 87 ASN A CA 1
ATOM 683 C C . ASN A 1 87 ? 9.039 7.443 -4.760 1.00 95.62 87 ASN A C 1
ATOM 685 O O . ASN A 1 87 ? 8.219 8.060 -5.433 1.00 95.62 87 ASN A O 1
ATOM 689 N N . SER A 1 88 ? 10.281 7.212 -5.200 1.00 95.69 88 SER A N 1
ATOM 690 C CA . SER A 1 88 ? 10.720 7.626 -6.540 1.00 95.69 88 SER A CA 1
ATOM 691 C C . SER A 1 88 ? 9.893 6.931 -7.615 1.00 95.69 88 SER A C 1
ATOM 693 O O . SER A 1 88 ? 9.420 7.575 -8.546 1.00 95.69 88 SER A O 1
ATOM 695 N N . TYR A 1 89 ? 9.659 5.631 -7.438 1.00 94.50 89 TYR A N 1
ATOM 696 C CA . TYR A 1 89 ? 8.846 4.846 -8.351 1.00 94.50 89 TYR A CA 1
ATOM 697 C C . TYR A 1 89 ? 7.380 5.295 -8.381 1.00 94.50 89 TYR A C 1
ATOM 699 O O . TYR A 1 89 ? 6.822 5.524 -9.450 1.00 94.50 89 TYR A O 1
ATOM 707 N N . TYR A 1 90 ? 6.779 5.503 -7.211 1.00 92.88 90 TYR A N 1
ATOM 708 C CA . TYR A 1 90 ? 5.421 6.026 -7.085 1.00 92.88 90 TYR A CA 1
ATOM 709 C C . TYR A 1 90 ? 5.273 7.418 -7.724 1.00 92.88 90 TYR A C 1
ATOM 711 O O . TYR A 1 90 ? 4.299 7.679 -8.429 1.00 92.88 90 TYR A O 1
ATOM 719 N N . ASN A 1 91 ? 6.264 8.298 -7.551 1.00 92.88 91 ASN A N 1
ATOM 720 C CA . ASN A 1 91 ? 6.256 9.634 -8.146 1.00 92.88 91 ASN A CA 1
ATOM 721 C C . ASN A 1 91 ? 6.327 9.602 -9.683 1.00 92.88 91 ASN A C 1
ATOM 723 O O . ASN A 1 91 ? 5.689 10.432 -10.329 1.00 92.88 91 ASN A O 1
ATOM 727 N N . GLU A 1 92 ? 7.052 8.653 -10.295 1.00 91.62 92 GLU A N 1
ATOM 728 C CA . GLU A 1 92 ? 7.034 8.479 -11.761 1.00 91.62 92 GLU A CA 1
ATOM 729 C C . GLU A 1 92 ? 5.611 8.211 -12.279 1.00 91.62 92 GLU A C 1
ATOM 731 O O . GLU A 1 92 ? 5.211 8.716 -13.334 1.00 91.62 92 GLU A O 1
ATOM 736 N N . TRP A 1 93 ? 4.814 7.458 -11.524 1.00 87.62 93 TRP A N 1
ATOM 737 C CA . TRP A 1 93 ? 3.425 7.190 -11.880 1.00 87.62 93 TRP A CA 1
ATOM 738 C C . TRP A 1 93 ? 2.497 8.348 -11.606 1.00 87.62 93 TRP A C 1
ATOM 740 O O . TRP A 1 93 ? 1.683 8.663 -12.466 1.00 87.62 93 TRP A O 1
ATOM 750 N N . PHE A 1 94 ? 2.659 9.029 -10.476 1.00 89.25 94 PHE A N 1
ATOM 751 C CA . PHE A 1 94 ? 1.868 10.217 -10.173 1.00 89.25 94 PHE A CA 1
ATOM 752 C C . PHE A 1 94 ? 2.013 11.306 -11.251 1.00 89.25 94 PHE A C 1
ATOM 754 O O . PHE A 1 94 ? 1.080 12.055 -11.518 1.00 89.25 94 PHE A O 1
ATOM 761 N N . ASN A 1 95 ? 3.164 11.357 -11.928 1.00 88.56 95 ASN A N 1
ATOM 762 C CA . ASN A 1 95 ? 3.410 12.279 -13.039 1.00 88.56 95 ASN A CA 1
ATOM 763 C C . ASN A 1 95 ? 2.796 11.845 -14.381 1.00 88.56 95 ASN A C 1
ATOM 765 O O . ASN A 1 95 ? 2.761 12.646 -15.313 1.00 88.56 95 ASN A O 1
ATOM 769 N N . SER A 1 96 ? 2.375 10.586 -14.522 1.00 86.31 96 SER A N 1
ATOM 770 C CA . SER A 1 96 ? 1.950 10.007 -15.807 1.00 86.31 96 SER A CA 1
ATOM 771 C C . SER A 1 96 ? 0.555 9.381 -15.797 1.00 86.31 96 SER A C 1
ATOM 773 O O . SER A 1 96 ? 0.058 9.029 -16.864 1.00 86.31 96 SER A O 1
ATOM 775 N N . ARG A 1 97 ? -0.066 9.221 -14.624 1.00 87.81 97 ARG A N 1
ATOM 776 C CA . ARG A 1 97 ? -1.320 8.488 -14.411 1.00 87.81 97 ARG A CA 1
ATOM 777 C C . ARG A 1 97 ? -2.197 9.189 -13.377 1.00 87.81 97 ARG A C 1
ATOM 779 O O . ARG A 1 97 ? -1.720 9.946 -12.535 1.00 87.81 97 ARG A O 1
ATOM 786 N N . THR A 1 98 ? -3.489 8.906 -13.434 1.00 88.56 98 THR A N 1
ATOM 787 C CA . THR A 1 98 ? -4.477 9.314 -12.430 1.00 88.56 98 THR A CA 1
ATOM 788 C C . THR A 1 98 ? -4.370 8.465 -11.159 1.00 88.56 98 THR A C 1
ATOM 790 O O . THR A 1 98 ? -3.855 7.347 -11.185 1.00 88.56 98 THR A O 1
ATOM 793 N N . MET A 1 99 ? -4.904 8.964 -10.037 1.00 87.12 99 MET A N 1
ATOM 794 C CA . MET A 1 99 ? -4.925 8.205 -8.777 1.00 87.12 99 MET A CA 1
ATOM 795 C C . MET A 1 99 ? -5.690 6.886 -8.912 1.00 87.12 99 MET A C 1
ATOM 797 O O . MET A 1 99 ? -5.226 5.865 -8.413 1.00 87.12 99 MET A O 1
ATOM 801 N N . LYS A 1 100 ? -6.796 6.886 -9.665 1.00 84.19 100 LYS A N 1
ATOM 802 C CA . LYS A 1 100 ? -7.571 5.678 -9.953 1.00 84.19 100 LYS A CA 1
ATOM 803 C C . LYS A 1 100 ? -6.735 4.618 -10.672 1.00 84.19 100 LYS A C 1
ATOM 805 O O . LYS A 1 100 ? -6.737 3.466 -10.264 1.00 84.19 100 LYS A O 1
ATOM 810 N N . GLU A 1 101 ? -5.977 4.997 -11.700 1.00 85.44 101 GLU A N 1
ATOM 811 C CA . GLU A 1 101 ? -5.087 4.062 -12.410 1.00 85.44 101 GLU A CA 1
ATOM 812 C C . GLU A 1 101 ? -3.959 3.543 -11.510 1.00 85.44 101 GLU A C 1
ATOM 814 O O . GLU A 1 101 ? -3.570 2.382 -11.605 1.00 85.44 101 GLU A O 1
ATOM 819 N N . ILE A 1 102 ? -3.430 4.379 -10.615 1.00 87.94 102 ILE A N 1
ATOM 820 C CA . ILE A 1 102 ? -2.424 3.943 -9.640 1.00 87.94 102 ILE A CA 1
ATOM 821 C C . ILE A 1 102 ? -3.039 2.956 -8.641 1.00 87.94 102 ILE A C 1
ATOM 823 O O . ILE A 1 102 ? -2.422 1.931 -8.345 1.00 87.94 102 ILE A O 1
ATOM 827 N N . ALA A 1 103 ? -4.252 3.236 -8.161 1.00 86.00 103 ALA A N 1
ATOM 828 C CA . ALA A 1 103 ? -5.000 2.350 -7.281 1.00 86.00 103 ALA A CA 1
ATOM 829 C C . ALA A 1 103 ? -5.255 0.997 -7.944 1.00 86.00 103 ALA A C 1
ATOM 831 O O . ALA A 1 103 ? -4.939 -0.017 -7.342 1.00 86.00 103 ALA A O 1
ATOM 832 N N . GLU A 1 104 ? -5.702 0.976 -9.200 1.00 84.12 104 GLU A N 1
ATOM 833 C CA . GLU A 1 104 ? -5.855 -0.237 -10.017 1.00 84.12 104 GLU A CA 1
ATOM 834 C C . GLU A 1 104 ? -4.565 -1.071 -10.088 1.00 84.12 104 GLU A C 1
ATOM 836 O O . GLU A 1 104 ? -4.586 -2.286 -9.893 1.00 84.12 104 GLU A O 1
ATOM 841 N N . ILE A 1 105 ? -3.410 -0.436 -10.322 1.00 86.44 105 ILE A N 1
ATOM 842 C CA . ILE A 1 105 ? -2.134 -1.162 -10.403 1.00 86.44 105 ILE A CA 1
ATOM 843 C C . ILE A 1 105 ? -1.790 -1.831 -9.069 1.00 86.44 105 ILE A C 1
ATOM 845 O O . ILE A 1 105 ? -1.446 -3.012 -9.036 1.00 86.44 105 ILE A O 1
ATOM 849 N N . TYR A 1 106 ? -1.869 -1.079 -7.973 1.00 85.44 106 TYR A N 1
ATOM 850 C CA . TYR A 1 106 ? -1.586 -1.591 -6.630 1.00 85.44 106 TYR A CA 1
ATOM 851 C C . TYR A 1 106 ? -2.640 -2.589 -6.141 1.00 85.44 106 TYR A C 1
ATOM 853 O O . TYR A 1 106 ? -2.333 -3.456 -5.331 1.00 85.44 106 TYR A O 1
ATOM 861 N N . TRP A 1 107 ? -3.867 -2.480 -6.640 1.00 80.81 107 TRP A N 1
ATOM 862 C CA . TRP A 1 107 ? -4.962 -3.390 -6.342 1.00 80.81 107 TRP A CA 1
ATOM 863 C C . TRP A 1 107 ? -4.692 -4.795 -6.886 1.00 80.81 107 TRP A C 1
ATOM 865 O O . TRP A 1 107 ? -4.918 -5.796 -6.205 1.00 80.81 107 TRP A O 1
ATOM 875 N N . HIS A 1 108 ? -4.147 -4.870 -8.101 1.00 81.56 108 HIS A N 1
ATOM 876 C CA . HIS A 1 108 ? -3.906 -6.130 -8.800 1.00 81.56 108 HIS A CA 1
ATOM 877 C C . HIS A 1 108 ? -2.474 -6.672 -8.662 1.00 81.56 108 HIS A C 1
ATOM 879 O O . HIS A 1 108 ? -2.204 -7.804 -9.082 1.00 81.56 108 HIS A O 1
ATOM 885 N N . GLU A 1 109 ? -1.550 -5.918 -8.062 1.00 85.25 109 GLU A N 1
ATOM 886 C CA . GLU A 1 109 ? -0.192 -6.380 -7.770 1.00 85.25 109 GLU A CA 1
ATOM 887 C C . GLU A 1 109 ? 0.109 -6.439 -6.278 1.00 85.25 109 GLU A C 1
ATOM 889 O O . GLU A 1 109 ? -0.171 -5.532 -5.503 1.00 85.25 109 GLU A O 1
ATOM 894 N N . THR A 1 110 ? 0.767 -7.521 -5.874 1.00 86.31 110 THR A N 1
ATOM 895 C CA . THR A 1 110 ? 1.202 -7.678 -4.488 1.00 86.31 110 THR A CA 1
ATOM 896 C C . THR A 1 110 ? 2.333 -6.695 -4.153 1.00 86.31 110 THR A C 1
ATOM 898 O O . THR A 1 110 ? 3.167 -6.403 -5.020 1.00 86.31 110 THR A O 1
ATOM 901 N N . PRO A 1 111 ? 2.474 -6.262 -2.883 1.00 90.69 111 PRO A N 1
ATOM 902 C CA . PRO A 1 111 ? 3.619 -5.457 -2.443 1.00 90.69 111 PRO A CA 1
ATOM 903 C C . PRO A 1 111 ? 4.979 -6.056 -2.840 1.00 90.69 111 PRO A C 1
ATOM 905 O O . PRO A 1 111 ? 5.916 -5.339 -3.182 1.00 90.69 111 PRO A O 1
ATOM 908 N N . ARG A 1 112 ? 5.077 -7.389 -2.890 1.00 91.81 112 ARG A N 1
ATOM 909 C CA . ARG A 1 112 ? 6.276 -8.115 -3.323 1.00 91.81 112 ARG A CA 1
ATOM 910 C C . ARG A 1 112 ? 6.591 -7.954 -4.815 1.00 91.81 112 ARG A C 1
ATOM 912 O O . ARG A 1 112 ? 7.765 -7.838 -5.191 1.00 91.81 112 ARG A O 1
ATOM 919 N N . GLU A 1 113 ? 5.578 -7.997 -5.680 1.00 91.50 113 GLU A N 1
ATOM 920 C CA . GLU A 1 113 ? 5.735 -7.743 -7.120 1.00 91.50 113 GLU A CA 1
ATOM 921 C C . GLU A 1 113 ? 6.125 -6.286 -7.356 1.00 91.50 113 GLU A C 1
ATOM 923 O O . GLU A 1 113 ? 7.123 -6.009 -8.029 1.00 91.50 113 GLU A O 1
ATOM 928 N N . MET A 1 114 ? 5.414 -5.380 -6.688 1.00 93.00 114 MET A N 1
ATOM 929 C CA . MET A 1 114 ? 5.669 -3.947 -6.709 1.00 93.00 114 MET A CA 1
ATOM 930 C C . MET A 1 114 ? 7.090 -3.606 -6.264 1.00 93.00 114 MET A C 1
ATOM 932 O O . MET A 1 114 ? 7.782 -2.850 -6.945 1.00 93.00 114 MET A O 1
ATOM 936 N N . ALA A 1 115 ? 7.583 -4.242 -5.201 1.00 95.00 115 ALA A N 1
ATOM 937 C CA . ALA A 1 115 ? 8.949 -4.073 -4.721 1.00 95.00 115 ALA A CA 1
ATOM 938 C C . ALA A 1 115 ? 9.986 -4.490 -5.769 1.00 95.00 115 ALA A C 1
ATOM 940 O O . ALA A 1 115 ? 10.978 -3.792 -5.998 1.00 95.00 115 ALA A 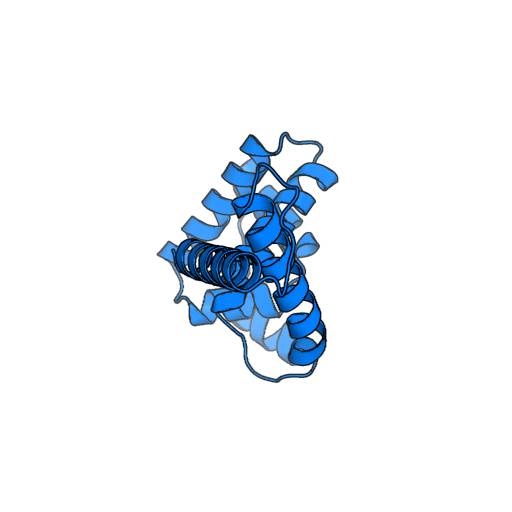O 1
ATOM 941 N N . GLY A 1 116 ? 9.746 -5.619 -6.443 1.00 93.62 116 GLY A N 1
ATOM 942 C CA . GLY A 1 116 ? 10.612 -6.090 -7.521 1.00 93.62 116 GLY A CA 1
ATOM 943 C C . GLY A 1 116 ? 10.715 -5.080 -8.659 1.00 93.62 116 GLY A C 1
ATOM 944 O O . GLY A 1 116 ? 11.811 -4.798 -9.143 1.00 93.62 116 GLY A O 1
ATOM 945 N N . ARG A 1 117 ? 9.579 -4.505 -9.055 1.00 92.62 117 ARG A N 1
ATOM 946 C CA . ARG A 1 117 ? 9.506 -3.542 -10.156 1.00 92.62 117 ARG A CA 1
ATOM 947 C C . ARG A 1 117 ? 10.084 -2.184 -9.787 1.00 92.62 117 ARG A C 1
ATOM 949 O O . ARG A 1 117 ? 10.871 -1.654 -10.566 1.00 92.62 117 ARG A O 1
ATOM 956 N N . ALA A 1 118 ? 9.780 -1.672 -8.596 1.00 94.44 118 ALA A N 1
ATOM 957 C CA . ALA A 1 118 ? 10.352 -0.428 -8.092 1.00 94.44 118 ALA A CA 1
ATOM 958 C C . ALA A 1 118 ? 11.885 -0.490 -8.100 1.00 94.44 118 ALA A C 1
ATOM 960 O O . ALA A 1 118 ? 12.549 0.394 -8.639 1.00 94.44 118 ALA A O 1
ATOM 961 N N . TYR A 1 119 ? 12.456 -1.586 -7.590 1.00 95.00 119 TYR A N 1
ATOM 962 C CA . TYR A 1 119 ? 13.902 -1.789 -7.603 1.00 95.00 119 TYR A CA 1
ATOM 963 C C . TYR A 1 119 ? 14.458 -1.912 -9.032 1.00 95.00 119 TYR A C 1
ATOM 965 O O . TYR A 1 119 ? 15.440 -1.255 -9.379 1.00 95.00 119 TYR A O 1
ATOM 973 N N . TYR A 1 120 ? 13.818 -2.715 -9.888 1.00 94.25 120 TYR A N 1
ATOM 974 C CA . TYR A 1 120 ? 14.230 -2.910 -11.282 1.00 94.25 120 TYR A CA 1
ATOM 975 C C . TYR A 1 120 ? 14.229 -1.598 -12.085 1.00 94.25 120 TYR A C 1
ATOM 977 O O . TYR A 1 120 ? 15.161 -1.323 -12.843 1.00 94.25 120 TYR A O 1
ATOM 985 N N . ARG A 1 121 ? 13.212 -0.757 -11.882 1.00 94.25 121 ARG A N 1
ATOM 986 C CA . ARG A 1 121 ? 13.083 0.540 -12.543 1.00 94.25 121 ARG A CA 1
ATOM 987 C C . ARG A 1 121 ? 14.093 1.553 -12.010 1.00 94.25 121 ARG A C 1
ATOM 989 O O . ARG A 1 121 ? 14.892 2.076 -12.782 1.00 94.25 121 ARG A O 1
ATOM 996 N N . ILE A 1 122 ? 14.074 1.806 -10.702 1.00 95.75 122 ILE A N 1
ATOM 997 C CA . ILE A 1 122 ? 14.808 2.919 -10.084 1.00 95.75 122 ILE A CA 1
ATOM 998 C C . ILE A 1 122 ? 16.293 2.609 -9.909 1.00 95.75 122 ILE A C 1
ATOM 1000 O O . ILE A 1 122 ? 17.134 3.475 -10.135 1.00 95.75 122 ILE A O 1
ATOM 1004 N N . VAL A 1 123 ? 16.642 1.385 -9.507 1.00 95.12 123 VAL A N 1
ATOM 1005 C CA . VAL A 1 123 ? 18.037 1.025 -9.204 1.00 95.12 123 VAL A CA 1
ATOM 1006 C C . VAL A 1 123 ? 18.753 0.492 -10.438 1.00 95.12 123 VAL A C 1
ATOM 1008 O O . VAL A 1 123 ? 19.902 0.853 -10.678 1.00 95.12 123 VAL A O 1
ATOM 1011 N N . LEU A 1 124 ? 18.089 -0.346 -11.240 1.00 94.44 124 LEU A N 1
ATOM 1012 C CA . LEU A 1 124 ? 18.708 -0.944 -12.433 1.00 94.44 124 LEU A CA 1
ATOM 1013 C C . LEU A 1 124 ? 18.490 -0.126 -13.715 1.00 94.44 124 LEU A C 1
ATOM 1015 O O . LEU A 1 124 ? 19.025 -0.493 -14.765 1.00 94.44 124 LEU A O 1
ATOM 1019 N N . GLY A 1 125 ? 17.720 0.966 -13.647 1.00 92.12 125 GLY A N 1
ATOM 1020 C CA . GLY A 1 125 ? 17.481 1.880 -14.768 1.00 92.12 125 GLY A CA 1
ATOM 1021 C C . GLY A 1 125 ? 16.729 1.240 -15.934 1.00 92.12 125 GLY A C 1
ATOM 1022 O O . GLY A 1 125 ? 16.839 1.688 -17.075 1.00 92.12 125 GLY A O 1
ATOM 1023 N N . LYS A 1 126 ? 16.013 0.142 -15.684 1.00 91.19 126 LYS A N 1
ATOM 1024 C CA . LYS A 1 126 ? 15.305 -0.602 -16.726 1.00 91.19 126 LYS A CA 1
ATOM 1025 C C . LYS A 1 126 ? 13.907 -0.022 -16.941 1.00 91.19 126 LYS A C 1
ATOM 1027 O O . LYS A 1 126 ? 13.353 0.579 -16.025 1.00 91.19 126 LYS A O 1
ATOM 1032 N N . PRO A 1 127 ? 13.330 -0.118 -18.147 1.00 84.12 127 PRO A N 1
ATOM 1033 C CA . PRO A 1 127 ? 11.995 0.406 -18.391 1.00 84.12 127 PRO A CA 1
ATOM 1034 C C . PRO A 1 127 ? 10.934 -0.416 -17.653 1.00 84.12 127 PRO A C 1
ATOM 1036 O O . PRO A 1 127 ? 11.043 -1.639 -17.543 1.00 84.12 127 PRO A O 1
ATOM 1039 N N . ASP A 1 128 ? 9.915 0.275 -17.146 1.00 81.56 128 ASP A N 1
ATOM 1040 C CA . ASP A 1 128 ? 8.679 -0.355 -16.693 1.00 81.56 128 ASP A CA 1
ATOM 1041 C C . ASP A 1 128 ? 7.702 -0.368 -17.868 1.00 81.56 128 ASP A C 1
ATOM 1043 O O . ASP A 1 128 ? 7.105 0.652 -18.203 1.00 81.56 128 ASP A O 1
ATOM 1047 N N . ASN A 1 129 ? 7.595 -1.518 -18.532 1.00 74.94 129 ASN A N 1
ATOM 1048 C CA . ASN A 1 129 ? 6.790 -1.684 -19.745 1.00 74.94 129 ASN A CA 1
ATOM 1049 C C . ASN A 1 129 ? 5.311 -1.971 -19.445 1.00 74.94 129 ASN A C 1
ATOM 1051 O O . ASN A 1 129 ? 4.604 -2.474 -20.311 1.00 74.94 129 ASN A O 1
ATOM 1055 N N . ARG A 1 130 ? 4.849 -1.731 -18.213 1.00 75.00 130 ARG A N 1
ATOM 1056 C CA . ARG A 1 130 ? 3.437 -1.898 -17.875 1.00 75.00 130 ARG A CA 1
ATOM 1057 C C . ARG A 1 130 ? 2.618 -0.758 -18.453 1.00 75.00 130 ARG A C 1
ATOM 1059 O O . ARG A 1 130 ? 2.693 0.388 -17.997 1.00 75.00 130 ARG A O 1
ATOM 1066 N N . ASP A 1 131 ? 1.808 -1.110 -19.428 1.00 71.12 131 ASP A N 1
ATOM 1067 C CA . ASP A 1 131 ? 0.707 -0.304 -19.914 1.00 71.12 131 ASP A CA 1
ATOM 1068 C C . ASP A 1 131 ? -0.614 -0.768 -19.284 1.00 71.12 131 ASP A C 1
ATOM 1070 O O . ASP A 1 131 ? -0.661 -1.650 -18.420 1.00 71.12 131 ASP A O 1
ATOM 1074 N N . LEU A 1 132 ? -1.698 -0.113 -19.687 1.00 70.94 132 LEU A N 1
ATOM 1075 C CA . LEU A 1 132 ? -3.040 -0.475 -19.251 1.00 70.94 132 LEU A CA 1
ATOM 1076 C C . LEU A 1 132 ? -3.471 -1.841 -19.819 1.00 70.94 132 LEU A C 1
ATOM 1078 O O . LEU A 1 132 ? -4.279 -2.510 -19.186 1.00 70.94 132 LEU A O 1
ATOM 1082 N N . GLU A 1 133 ? -2.892 -2.315 -20.931 1.00 77.56 133 GLU A N 1
ATOM 1083 C CA . GLU A 1 133 ? -3.196 -3.645 -21.487 1.00 77.56 133 GLU A CA 1
ATOM 1084 C C . GLU A 1 133 ? -2.749 -4.771 -20.547 1.00 77.56 133 GLU A C 1
ATOM 1086 O O . GLU A 1 133 ? -3.470 -5.753 -20.362 1.00 77.56 133 GLU A O 1
ATOM 1091 N N . TYR A 1 134 ? -1.599 -4.615 -19.883 1.00 74.69 134 TYR A N 1
ATOM 1092 C CA . TYR A 1 134 ? -1.167 -5.544 -18.836 1.00 74.69 134 TYR A CA 1
ATOM 1093 C C . TYR A 1 134 ? -2.170 -5.630 -17.672 1.00 74.69 134 TYR A C 1
ATOM 1095 O O . TYR A 1 134 ? -2.404 -6.720 -17.144 1.00 74.69 134 TYR A O 1
ATOM 1103 N N . LEU A 1 135 ? -2.770 -4.503 -17.272 1.00 74.06 135 LEU A N 1
ATOM 1104 C CA . LEU A 1 135 ? -3.780 -4.489 -16.209 1.00 74.06 135 LEU A CA 1
ATOM 1105 C C . LEU A 1 135 ? -5.070 -5.171 -16.658 1.00 74.06 135 LEU A C 1
ATOM 1107 O O . LEU A 1 135 ? -5.612 -5.978 -15.910 1.00 74.06 135 LEU A O 1
ATOM 1111 N N . GLU A 1 136 ? -5.517 -4.916 -17.886 1.00 78.81 136 GLU A N 1
ATOM 1112 C CA . GLU A 1 136 ? -6.694 -5.581 -18.452 1.00 78.81 136 GLU A CA 1
ATOM 1113 C C . GLU A 1 136 ? -6.497 -7.101 -18.562 1.00 78.81 136 GLU A C 1
ATOM 1115 O O . GLU A 1 136 ? -7.372 -7.873 -18.165 1.00 78.81 136 GLU A O 1
ATOM 1120 N N . TRP A 1 137 ? -5.317 -7.567 -18.992 1.00 80.94 137 TRP A N 1
ATOM 1121 C CA . TRP A 1 137 ? -4.992 -8.997 -18.968 1.00 80.94 137 TRP A CA 1
ATOM 1122 C C . TRP A 1 137 ? -5.086 -9.576 -17.550 1.00 80.94 137 TRP A C 1
ATOM 1124 O O . TRP A 1 137 ? -5.674 -10.643 -17.359 1.00 80.94 137 TRP A O 1
ATOM 1134 N N . ARG A 1 138 ? -4.571 -8.860 -16.548 1.00 75.12 138 ARG A N 1
ATOM 1135 C CA . ARG A 1 138 ? -4.546 -9.315 -15.152 1.00 75.12 138 ARG A CA 1
ATOM 1136 C C . ARG A 1 138 ? -5.910 -9.291 -14.461 1.00 75.12 138 ARG A C 1
ATOM 1138 O O . ARG A 1 138 ? -6.096 -10.006 -13.491 1.00 75.12 138 ARG A O 1
ATOM 1145 N N . LYS A 1 139 ? -6.871 -8.514 -14.962 1.00 75.31 139 LYS A N 1
ATOM 1146 C CA . LYS A 1 139 ? -8.279 -8.588 -14.532 1.00 75.31 139 LYS A CA 1
ATOM 1147 C C . LYS A 1 139 ? -8.994 -9.824 -15.072 1.00 75.31 139 LYS A C 1
ATOM 1149 O O . LYS A 1 139 ? -9.975 -10.274 -14.490 1.00 75.31 139 LYS A O 1
ATOM 1154 N N . SER A 1 140 ? -8.525 -10.353 -16.201 1.00 75.69 140 SER A N 1
ATOM 1155 C CA . SER A 1 140 ? -9.147 -11.491 -16.888 1.00 75.69 140 SER A CA 1
ATOM 1156 C C . SER A 1 140 ? -8.648 -12.872 -16.432 1.00 75.69 140 SER A C 1
ATOM 1158 O O . SER A 1 140 ? -9.166 -13.876 -16.923 1.00 75.69 140 SER A O 1
ATOM 1160 N N . HIS A 1 141 ? -7.660 -12.934 -15.529 1.00 67.00 141 HIS A N 1
ATOM 1161 C CA . HIS A 1 141 ? -7.004 -14.159 -15.044 1.00 67.00 141 HIS A CA 1
ATOM 1162 C C . HIS A 1 141 ? -6.781 -14.106 -13.532 1.00 67.00 141 HIS A C 1
ATOM 1164 O O . HIS A 1 141 ? -6.838 -15.188 -12.905 1.00 67.00 141 HIS A O 1
#

Radius of gyration: 17.47 Å; chains: 1; bounding box: 34×27×53 Å

Secondary structure (DSSP, 8-state):
-HHHHHHHHHHHHHHHHHHTTS-----S-HHHHHHHHHHHHHHHHHHHHTTSSS--GGGHHHHHHHHHHHHHHHHT--HHHHHHHHHHHHHHHHTTS-HHHHHHHHHHS-HHHHHHHHHHHHTT-------HHHHHHHH--

Organism: NCBI:txid1224302

pLDDT: mean 87.34, std 8.85, range [53.03, 97.75]

Foldseek 3Di:
DVVVVQLVVLLVVQVVCVVVVNDDDPDPCSSVVSVVVVLVVLVVVLVVCLVPPAFDLVCVVVLLLLLLVLLCVVVVDDSVVSNVLSVVVVVVDVVPHDSRVVRLVSNLDHSNRSNVVSCCCRVVVDDDPDDVVVSVVSSVD